Protein AF-A0AA38C6D6-F1 (afdb_monomer_lite)

pLDDT: mean 90.67, std 9.3, range [52.09, 97.88]

InterPro domains:
  IPR012337 Ribonuclease H-like superfamily [SSF53098] (13-57)
  IPR036397 Ribonuclease H superfamily [G3DSA:3.30.420.10] (9-58)
  IPR052160 Gypsy Retrotransposon Integrase-like [PTHR47266] (8-55)

Structure (mmCIF, N/CA/C/O backbone):
data_AF-A0AA38C6D6-F1
#
_entry.id   AF-A0AA38C6D6-F1
#
loop_
_atom_site.group_PDB
_atom_si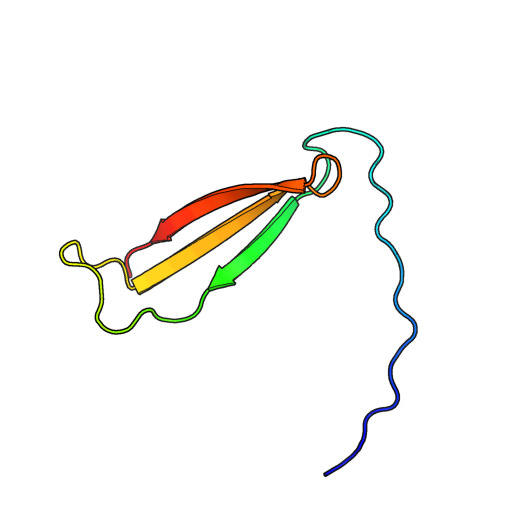te.id
_atom_site.type_symbol
_atom_site.label_atom_id
_atom_site.label_alt_id
_atom_site.label_comp_id
_atom_site.label_asym_id
_atom_site.label_entity_id
_atom_site.label_seq_id
_atom_site.pdbx_PDB_ins_code
_atom_site.Cartn_x
_atom_site.Cartn_y
_atom_site.Cartn_z
_atom_site.occupancy
_atom_site.B_iso_or_equiv
_atom_site.auth_seq_id
_atom_site.auth_comp_id
_atom_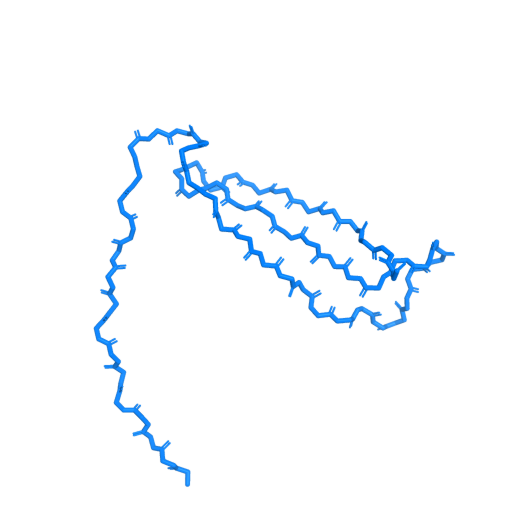site.auth_asym_id
_atom_site.auth_atom_id
_atom_site.pdbx_PDB_model_num
ATOM 1 N N . LYS A 1 1 ? -12.257 -29.799 -6.320 1.00 52.09 1 LYS A N 1
ATOM 2 C CA . LYS A 1 1 ? -11.353 -28.624 -6.349 1.00 52.09 1 LYS A CA 1
ATOM 3 C C . LYS A 1 1 ? -10.770 -28.554 -7.747 1.00 52.09 1 LYS A C 1
ATOM 5 O O . LYS A 1 1 ? -9.869 -29.327 -8.046 1.00 52.09 1 LYS A O 1
ATOM 10 N N . GLU A 1 2 ? -11.351 -27.740 -8.618 1.00 57.88 2 GLU A N 1
ATOM 11 C CA . GLU A 1 2 ? -10.818 -27.555 -9.967 1.00 57.88 2 GLU A CA 1
ATOM 12 C C . GLU A 1 2 ? -9.488 -26.808 -9.858 1.00 57.88 2 GLU A C 1
ATOM 14 O O . GLU A 1 2 ? -9.402 -25.752 -9.232 1.00 57.88 2 GLU A O 1
ATOM 19 N N . LYS A 1 3 ? -8.419 -27.412 -10.380 1.00 62.12 3 LYS A N 1
ATOM 20 C CA . LYS A 1 3 ? -7.144 -26.724 -10.553 1.00 62.12 3 LYS A CA 1
ATOM 21 C C . LYS A 1 3 ? -7.259 -25.937 -11.848 1.00 62.12 3 LYS A C 1
ATOM 23 O O . LYS A 1 3 ? -7.129 -26.515 -12.922 1.00 62.12 3 LYS A O 1
ATOM 28 N N . PHE A 1 4 ? -7.530 -24.642 -11.746 1.00 76.06 4 PHE A N 1
ATOM 29 C CA . PHE A 1 4 ? -7.378 -23.749 -12.886 1.00 76.06 4 PHE A CA 1
ATOM 30 C C . PHE A 1 4 ? -5.908 -23.779 -13.314 1.00 76.06 4 PHE A C 1
ATOM 32 O O . PHE A 1 4 ? -5.012 -23.622 -12.480 1.00 76.06 4 PHE A O 1
ATOM 39 N N . ALA A 1 5 ? -5.654 -24.058 -14.593 1.00 80.81 5 ALA A N 1
ATOM 40 C CA . ALA A 1 5 ? -4.313 -23.953 -15.147 1.00 80.81 5 ALA A CA 1
ATOM 41 C C . ALA A 1 5 ? -3.838 -22.501 -14.992 1.00 80.81 5 ALA A C 1
ATOM 43 O O . ALA A 1 5 ? -4.597 -21.571 -15.267 1.00 80.81 5 ALA A O 1
ATOM 44 N N . ALA A 1 6 ? -2.607 -22.306 -14.516 1.00 83.50 6 ALA A N 1
ATOM 45 C CA . ALA A 1 6 ? -2.042 -20.972 -14.372 1.00 83.50 6 ALA A CA 1
ATOM 46 C C . ALA A 1 6 ? -1.964 -20.305 -15.752 1.00 83.50 6 ALA A C 1
ATOM 48 O O . ALA A 1 6 ? -1.350 -20.847 -16.673 1.00 83.50 6 ALA A O 1
ATOM 49 N N . LEU A 1 7 ? -2.607 -19.146 -15.895 1.00 88.38 7 LEU A N 1
ATOM 50 C CA . LEU A 1 7 ? -2.472 -18.324 -17.091 1.00 88.38 7 LEU A CA 1
ATOM 51 C C . LEU A 1 7 ? -1.058 -17.718 -17.138 1.00 88.38 7 LEU A C 1
ATOM 53 O O . LEU A 1 7 ? -0.483 -17.439 -16.080 1.00 88.38 7 LEU A O 1
ATOM 57 N N . PRO A 1 8 ? -0.484 -17.512 -18.336 1.00 90.31 8 PRO A N 1
ATOM 58 C CA . PRO A 1 8 ? 0.796 -16.826 -18.464 1.00 90.31 8 PRO A CA 1
ATOM 59 C C . PRO A 1 8 ? 0.699 -15.411 -17.876 1.00 90.31 8 PRO A C 1
ATOM 61 O O . PRO A 1 8 ? -0.241 -14.671 -18.163 1.00 90.31 8 PRO A O 1
ATOM 64 N N . LEU A 1 9 ? 1.669 -15.040 -17.037 1.00 89.56 9 LEU A N 1
ATOM 65 C CA . LEU A 1 9 ? 1.768 -13.692 -16.478 1.00 89.56 9 LEU A CA 1
ATOM 66 C C . LEU A 1 9 ? 2.422 -12.753 -17.497 1.00 89.56 9 LEU A C 1
ATOM 68 O O . LEU A 1 9 ? 3.433 -13.102 -18.107 1.00 89.56 9 LEU A O 1
ATOM 72 N N . HIS A 1 10 ? 1.879 -11.544 -17.631 1.00 88.69 10 HIS A N 1
ATOM 73 C CA . HIS A 1 10 ? 2.4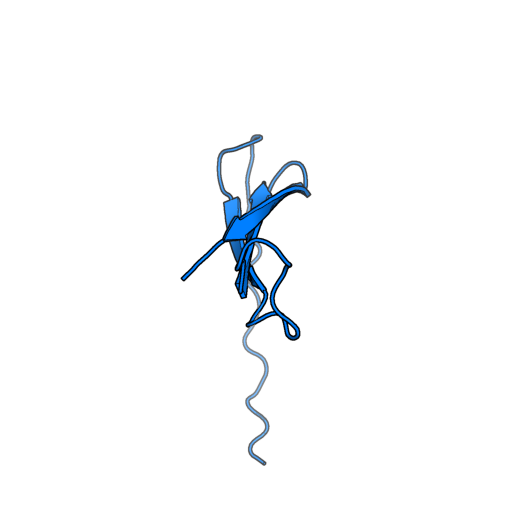46 -10.483 -18.461 1.00 88.69 10 HIS A CA 1
ATOM 74 C C . HIS A 1 10 ? 3.089 -9.418 -17.563 1.00 88.69 10 HIS A C 1
ATOM 76 O O . HIS A 1 10 ? 2.376 -8.788 -16.778 1.00 88.69 10 HIS A O 1
ATOM 82 N N . PRO A 1 11 ? 4.417 -9.216 -17.633 1.00 86.19 11 PRO A N 1
ATOM 83 C CA . PRO A 1 11 ? 5.081 -8.165 -16.873 1.00 86.19 11 PRO A CA 1
ATOM 84 C C . PRO A 1 11 ? 4.568 -6.777 -17.267 1.00 86.19 11 PRO A C 1
ATOM 86 O O . PRO A 1 11 ? 4.324 -6.508 -18.442 1.00 86.19 11 PRO A O 1
ATOM 89 N N . ILE A 1 12 ? 4.449 -5.890 -16.281 1.00 87.69 12 ILE A N 1
ATOM 90 C CA . ILE A 1 12 ? 4.145 -4.476 -16.504 1.00 87.69 12 ILE A CA 1
ATOM 91 C C . ILE A 1 12 ? 5.476 -3.734 -16.631 1.00 87.69 12 ILE A C 1
ATOM 93 O O . ILE A 1 12 ? 6.238 -3.667 -15.665 1.00 87.69 12 ILE A O 1
ATOM 97 N N . SER A 1 13 ? 5.755 -3.199 -17.818 1.00 91.94 13 SER A N 1
ATOM 98 C CA . SER A 1 13 ? 6.920 -2.347 -18.068 1.00 91.94 13 SER A CA 1
ATOM 99 C C . SER A 1 13 ? 6.582 -0.897 -17.735 1.00 91.94 13 SER A C 1
ATOM 101 O O . SER A 1 13 ? 5.621 -0.349 -18.269 1.00 91.94 13 SER A O 1
ATOM 103 N N . VAL A 1 14 ? 7.368 -0.286 -16.850 1.00 94.81 14 VAL A N 1
ATOM 104 C CA . VAL A 1 14 ? 7.239 1.120 -16.449 1.00 94.81 14 VAL A CA 1
ATOM 105 C C . VAL A 1 14 ? 8.621 1.748 -16.558 1.00 94.81 14 VAL A C 1
ATOM 107 O O . VAL A 1 14 ? 9.577 1.174 -16.046 1.00 94.81 14 VAL A O 1
ATOM 110 N N . ASP A 1 15 ? 8.729 2.901 -17.217 1.00 96.38 15 ASP A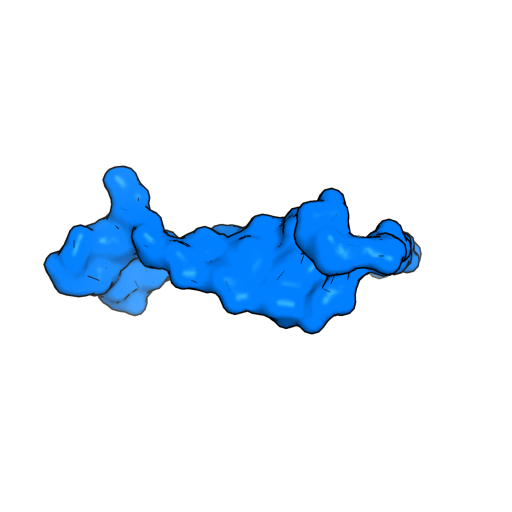 N 1
ATOM 111 C CA . ASP A 1 15 ? 10.032 3.490 -17.567 1.00 96.38 15 ASP A CA 1
ATOM 112 C C . ASP A 1 15 ? 10.470 4.630 -16.634 1.00 96.38 15 ASP A C 1
ATOM 114 O O . ASP A 1 15 ? 11.620 5.066 -16.688 1.00 96.38 15 ASP A O 1
ATOM 118 N N . GLN A 1 16 ? 9.564 5.152 -15.798 1.00 97.06 16 GLN A N 1
ATOM 119 C CA . GLN A 1 16 ? 9.824 6.315 -14.943 1.00 97.06 16 GLN A CA 1
ATOM 120 C C . GLN A 1 16 ? 9.076 6.229 -13.601 1.00 97.06 16 GLN A C 1
ATOM 122 O O . GLN A 1 16 ? 7.984 5.648 -13.551 1.00 97.06 16 GLN A O 1
ATOM 127 N N . PRO A 1 17 ? 9.619 6.836 -12.523 1.00 97.19 17 PRO A N 1
ATOM 128 C CA . PRO A 1 17 ? 8.913 6.976 -11.253 1.00 97.19 17 PRO A CA 1
ATOM 129 C C . PRO A 1 17 ? 7.543 7.633 -11.426 1.00 97.19 17 PRO A C 1
ATOM 131 O O . PRO A 1 17 ? 7.396 8.590 -12.184 1.00 97.19 17 PRO A O 1
ATOM 134 N N . PHE A 1 18 ? 6.561 7.144 -10.676 1.00 93.50 18 PHE A N 1
ATOM 135 C CA . PHE A 1 18 ? 5.206 7.682 -10.562 1.00 93.50 18 PHE A CA 1
ATOM 136 C C . PHE A 1 18 ? 4.323 7.585 -11.816 1.00 93.50 18 PHE A C 1
ATOM 138 O O . PHE A 1 18 ? 3.209 8.104 -11.798 1.00 93.50 18 PHE A O 1
ATOM 145 N N . MET A 1 19 ? 4.752 6.877 -12.867 1.00 96.06 19 MET A N 1
ATOM 146 C CA . MET A 1 19 ? 3.944 6.649 -14.077 1.00 96.06 19 MET A CA 1
ATOM 147 C C . MET A 1 19 ? 2.798 5.650 -13.871 1.00 96.06 19 MET A C 1
ATOM 149 O O . MET A 1 19 ? 1.743 5.788 -14.488 1.00 96.06 19 MET A O 1
ATOM 153 N N . GLN A 1 20 ? 2.991 4.631 -13.026 1.00 96.12 20 GLN A N 1
ATOM 154 C CA . GLN A 1 20 ? 1.965 3.626 -12.744 1.00 96.12 20 GLN A CA 1
ATOM 155 C C . GLN A 1 20 ? 2.095 3.070 -11.329 1.00 96.12 20 GLN A C 1
ATOM 157 O O . GLN A 1 20 ? 3.192 2.795 -10.846 1.00 96.12 20 GLN A O 1
ATOM 162 N N . TRP A 1 21 ? 0.947 2.952 -10.665 1.00 96.25 21 TRP A N 1
ATOM 163 C CA . TRP A 1 21 ? 0.848 2.618 -9.253 1.00 96.25 21 TRP A CA 1
ATOM 164 C C . TRP A 1 21 ? -0.039 1.381 -9.099 1.00 96.25 21 TRP A C 1
ATOM 166 O O . TRP A 1 21 ? -1.068 1.256 -9.768 1.00 96.25 21 TRP A O 1
ATOM 176 N N . GLY A 1 22 ? 0.353 0.468 -8.218 1.00 96.50 22 GLY A N 1
ATOM 177 C CA . GLY A 1 22 ? -0.509 -0.602 -7.732 1.00 96.50 22 GLY A CA 1
ATOM 178 C C . GLY A 1 22 ? -1.238 -0.141 -6.486 1.00 96.50 22 GLY A C 1
ATOM 179 O O . GLY A 1 22 ? -0.593 0.322 -5.547 1.00 96.50 22 GLY A O 1
ATOM 180 N N . LEU A 1 23 ? -2.562 -0.270 -6.486 1.00 97.00 23 LEU A N 1
ATOM 181 C CA . LEU A 1 23 ? -3.396 -0.020 -5.318 1.00 97.00 23 LEU A CA 1
ATOM 182 C C . LEU A 1 23 ? -3.902 -1.348 -4.774 1.00 97.00 23 LEU A C 1
ATOM 184 O O . LEU A 1 23 ? -4.372 -2.185 -5.546 1.00 97.00 23 LEU A O 1
ATOM 188 N N . ASP A 1 24 ? -3.841 -1.511 -3.460 1.00 95.50 24 ASP A N 1
ATOM 189 C CA . ASP A 1 24 ? -4.426 -2.667 -2.791 1.00 95.50 24 ASP A CA 1
ATOM 190 C C . ASP A 1 24 ? -5.081 -2.270 -1.469 1.00 95.50 24 ASP A C 1
ATOM 192 O O . ASP A 1 24 ? -4.577 -1.407 -0.741 1.00 95.50 24 ASP A O 1
ATOM 196 N N . PHE A 1 25 ? -6.203 -2.918 -1.165 1.00 93.38 25 PHE A N 1
ATOM 197 C CA . PHE A 1 25 ? -6.882 -2.797 0.116 1.00 93.38 25 PHE A CA 1
ATOM 198 C C . PHE A 1 25 ? -6.509 -3.988 0.979 1.00 93.38 25 PHE A C 1
ATOM 200 O O . PHE A 1 25 ? -6.943 -5.116 0.744 1.00 93.38 25 PHE A O 1
ATOM 207 N N . ILE A 1 26 ? -5.790 -3.715 2.060 1.00 90.94 26 ILE A N 1
ATOM 208 C CA . ILE A 1 26 ? -5.676 -4.696 3.126 1.00 90.94 26 ILE A CA 1
ATOM 209 C C . ILE A 1 26 ? -7.051 -4.759 3.791 1.00 90.94 26 ILE A C 1
ATOM 211 O O . ILE A 1 26 ? -7.604 -3.729 4.197 1.00 90.94 26 ILE A O 1
ATOM 215 N N . GLY A 1 27 ? -7.609 -5.973 3.830 1.00 84.44 27 GLY A N 1
ATOM 216 C CA . GLY A 1 27 ? -8.949 -6.258 4.339 1.00 84.44 27 GLY A CA 1
ATOM 217 C C . GLY A 1 27 ? -9.193 -5.734 5.756 1.00 84.44 27 GLY A C 1
ATOM 218 O O . GLY A 1 27 ? -8.294 -5.218 6.416 1.00 84.44 27 GLY A O 1
ATOM 219 N N . VAL A 1 28 ? -10.437 -5.871 6.226 1.00 88.12 28 VAL A N 1
ATOM 220 C CA . VAL A 1 28 ? -10.873 -5.302 7.511 1.00 88.12 28 VAL A CA 1
ATOM 221 C C . VAL A 1 28 ? -9.898 -5.670 8.634 1.00 88.12 28 VAL A C 1
ATOM 223 O O . VAL A 1 28 ? -9.723 -6.849 8.947 1.00 88.12 28 VAL A O 1
ATOM 226 N N . ILE A 1 29 ? -9.289 -4.659 9.253 1.00 89.19 29 ILE A N 1
ATOM 227 C CA . ILE A 1 29 ? -8.444 -4.852 10.430 1.00 89.19 29 ILE A CA 1
ATOM 228 C C . ILE A 1 29 ? -9.344 -5.070 11.648 1.00 89.19 29 ILE A C 1
ATOM 230 O O . ILE A 1 29 ? -10.244 -4.279 11.918 1.00 89.19 29 ILE A O 1
ATOM 234 N N . ASN A 1 30 ? -9.124 -6.166 12.375 1.00 88.38 30 ASN A N 1
ATOM 235 C CA . ASN A 1 30 ? -9.857 -6.472 13.599 1.00 88.38 30 ASN A CA 1
ATOM 236 C C . ASN A 1 30 ? -8.863 -6.783 14.731 1.00 88.38 30 ASN A C 1
ATOM 238 O O . ASN A 1 30 ? -8.048 -7.696 14.569 1.00 88.38 30 ASN A O 1
ATOM 242 N N . PRO A 1 31 ? -8.922 -6.074 15.873 1.00 90.69 31 PRO A N 1
ATOM 243 C CA . PRO A 1 31 ? -9.850 -4.982 16.191 1.00 90.69 31 PRO A CA 1
ATOM 244 C C . PRO A 1 31 ? -9.598 -3.711 15.366 1.00 90.69 31 PRO A C 1
ATOM 246 O O . PRO A 1 31 ? -8.474 -3.450 14.937 1.00 90.69 31 PRO A O 1
ATOM 249 N N . ASN A 1 32 ? -10.648 -2.905 15.171 1.00 92.44 32 ASN A N 1
ATOM 250 C CA . ASN A 1 32 ? -10.508 -1.572 14.578 1.00 92.44 32 ASN A CA 1
ATOM 251 C C . ASN A 1 32 ? -9.526 -0.727 15.404 1.00 92.44 32 ASN A C 1
ATOM 253 O O . ASN A 1 32 ? -9.405 -0.900 16.621 1.00 92.44 32 ASN A O 1
ATOM 257 N N . SER A 1 33 ? -8.878 0.249 14.765 1.00 91.25 33 SER A N 1
ATOM 258 C CA . SER A 1 33 ? -8.055 1.213 15.509 1.00 91.25 33 SER A CA 1
ATOM 259 C C . SER A 1 33 ? -8.902 2.036 16.493 1.00 91.25 33 SER A C 1
ATOM 261 O O . SER A 1 33 ? -10.102 2.228 16.286 1.00 91.25 33 SER A O 1
ATOM 263 N N . SER A 1 34 ? -8.269 2.618 17.516 1.00 91.62 34 SER A N 1
ATOM 264 C CA . SER A 1 34 ? -8.932 3.520 18.478 1.00 91.62 34 SER A CA 1
ATOM 265 C C . SER A 1 34 ? -9.624 4.723 17.823 1.00 91.62 34 SER A C 1
ATOM 267 O O . SER A 1 34 ? -10.548 5.295 18.3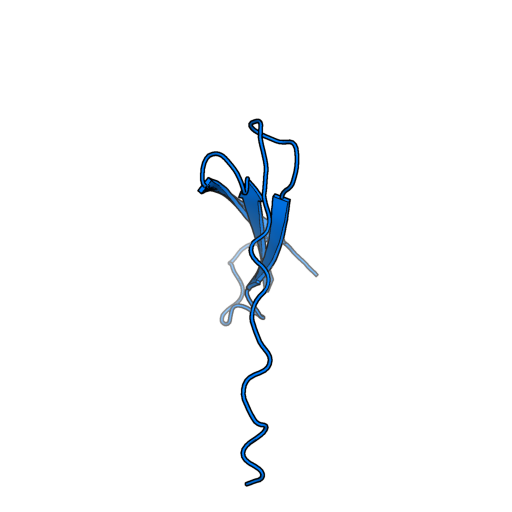91 1.00 91.62 34 SER A O 1
ATOM 269 N N . GLN A 1 35 ? -9.196 5.093 16.614 1.00 92.12 35 GLN A N 1
ATOM 270 C CA . GLN A 1 35 ? -9.756 6.192 15.828 1.00 92.12 35 GLN A CA 1
ATOM 271 C C . GLN A 1 35 ? -10.828 5.743 14.818 1.00 92.12 35 GLN A C 1
ATOM 273 O O . GLN A 1 35 ? -11.323 6.572 14.049 1.00 92.12 35 GLN A O 1
ATOM 278 N N . GLY A 1 36 ? -11.181 4.454 14.798 1.00 91.69 36 GLY A N 1
ATOM 279 C CA . GLY A 1 36 ? -12.228 3.896 13.941 1.00 91.69 36 GLY A CA 1
ATOM 280 C C . GLY A 1 36 ? -11.785 3.508 12.528 1.00 91.69 36 GLY A C 1
ATOM 281 O O . GLY A 1 36 ? -12.636 3.165 11.716 1.00 91.69 36 GLY A O 1
ATOM 282 N N . HIS A 1 37 ? -10.486 3.540 12.213 1.00 94.50 37 HIS A N 1
ATOM 283 C CA . HIS A 1 37 ? -9.991 3.009 10.937 1.00 94.50 37 HIS A CA 1
ATOM 284 C C . HIS A 1 37 ? -10.201 1.494 10.864 1.00 94.50 37 HIS A C 1
ATOM 286 O O . HIS A 1 37 ? -9.870 0.787 11.825 1.00 94.50 37 HIS A O 1
ATOM 292 N N . LYS A 1 38 ? -10.738 1.036 9.729 1.00 93.62 38 LYS A N 1
ATOM 293 C CA . LYS A 1 38 ? -11.097 -0.360 9.443 1.00 93.62 38 LYS A CA 1
ATOM 294 C C . LYS A 1 38 ? -10.303 -0.958 8.290 1.00 93.62 38 LYS A C 1
ATOM 296 O O . LYS A 1 38 ? -10.241 -2.176 8.192 1.00 93.62 38 LYS A O 1
ATOM 301 N N . TRP A 1 39 ? -9.682 -0.138 7.448 1.00 93.75 39 TRP A N 1
ATOM 302 C CA . TRP A 1 39 ? -8.927 -0.611 6.289 1.00 93.75 39 TRP A CA 1
ATOM 303 C C . TRP A 1 39 ? -7.601 0.113 6.167 1.00 93.75 39 TRP A C 1
ATOM 305 O O . TRP A 1 39 ? -7.410 1.196 6.729 1.00 93.75 39 TRP A O 1
ATOM 315 N N . ILE A 1 40 ? -6.704 -0.481 5.388 1.00 95.31 40 ILE A N 1
ATOM 316 C CA . ILE A 1 40 ? -5.472 0.165 4.955 1.00 95.31 40 ILE A CA 1
ATOM 317 C C . ILE A 1 40 ? -5.475 0.141 3.433 1.00 95.31 40 ILE A C 1
ATOM 319 O O . ILE A 1 40 ? -5.522 -0.932 2.832 1.00 95.31 40 ILE A O 1
ATOM 323 N N . LEU A 1 41 ? -5.435 1.320 2.823 1.00 96.06 41 LEU A N 1
ATOM 324 C CA . LEU A 1 41 ? -5.155 1.449 1.401 1.00 96.06 41 LEU A CA 1
ATOM 325 C C . LEU A 1 41 ? -3.648 1.577 1.237 1.00 96.06 41 LEU A C 1
ATOM 327 O O . LEU A 1 41 ? -3.020 2.429 1.865 1.00 96.06 41 LEU A O 1
ATOM 331 N N . THR A 1 42 ? -3.082 0.731 0.392 1.00 97.12 42 THR A N 1
ATOM 332 C CA . THR A 1 42 ? -1.674 0.791 0.014 1.00 97.12 42 THR A CA 1
ATOM 333 C C . THR A 1 42 ? -1.550 1.256 -1.424 1.00 97.12 42 THR A C 1
ATOM 335 O O . THR A 1 42 ? -2.360 0.890 -2.277 1.00 97.12 42 THR A O 1
ATOM 338 N N . ALA A 1 43 ? -0.537 2.070 -1.684 1.00 97.88 43 ALA A N 1
ATOM 339 C CA . ALA A 1 43 ? -0.155 2.519 -3.006 1.00 97.88 43 ALA A CA 1
ATOM 340 C C . ALA A 1 43 ? 1.324 2.212 -3.211 1.00 97.88 43 ALA A C 1
ATOM 342 O O . ALA A 1 43 ? 2.155 2.576 -2.385 1.00 97.88 43 ALA A O 1
ATOM 343 N N . THR A 1 44 ? 1.660 1.519 -4.295 1.00 97.62 44 THR A N 1
ATOM 344 C CA . THR A 1 44 ? 3.045 1.158 -4.613 1.00 97.62 44 THR A CA 1
ATOM 345 C C . THR A 1 44 ? 3.398 1.623 -6.012 1.00 97.62 44 THR A C 1
ATOM 347 O O . THR A 1 44 ? 2.796 1.169 -6.985 1.00 97.62 44 THR A O 1
ATOM 350 N N . ASP A 1 45 ? 4.400 2.489 -6.125 1.00 97.38 45 ASP A N 1
ATOM 351 C CA . ASP A 1 45 ? 4.968 2.882 -7.410 1.00 97.38 45 ASP A CA 1
ATOM 352 C C . ASP A 1 45 ? 5.670 1.686 -8.062 1.00 97.38 45 ASP A C 1
ATOM 354 O O . ASP A 1 45 ? 6.548 1.044 -7.479 1.00 97.38 45 ASP A O 1
ATOM 358 N N . TYR A 1 46 ? 5.287 1.361 -9.294 1.00 95.12 46 TYR A N 1
ATOM 359 C CA . TYR A 1 46 ? 5.782 0.161 -9.961 1.00 95.12 46 TYR A CA 1
ATOM 360 C C . TYR A 1 46 ? 7.236 0.257 -10.405 1.00 95.12 46 TYR A C 1
ATOM 362 O O . TYR A 1 46 ? 7.881 -0.793 -10.491 1.00 95.12 46 TYR A O 1
ATOM 370 N N . PHE A 1 47 ? 7.758 1.461 -10.641 1.00 95.12 47 PHE A N 1
ATOM 371 C CA . PHE A 1 47 ? 9.144 1.649 -11.058 1.00 95.12 47 PHE A CA 1
ATOM 372 C C . PHE A 1 47 ? 10.104 1.584 -9.867 1.00 95.12 47 PHE A C 1
ATOM 374 O O . PHE A 1 47 ? 10.961 0.706 -9.796 1.00 95.12 47 PHE A O 1
ATOM 381 N N . THR A 1 48 ? 9.930 2.475 -8.893 1.00 96.25 48 THR A N 1
ATOM 382 C CA . THR A 1 48 ? 10.821 2.605 -7.731 1.00 96.25 48 THR A CA 1
ATOM 383 C C . THR A 1 48 ? 10.560 1.568 -6.644 1.00 96.25 48 THR A C 1
ATOM 385 O O . THR A 1 48 ? 11.394 1.400 -5.757 1.00 96.25 48 THR A O 1
ATOM 388 N N . LYS A 1 49 ? 9.403 0.891 -6.684 1.00 94.19 49 LYS A N 1
ATOM 389 C CA . LYS A 1 49 ? 8.883 0.052 -5.589 1.00 94.19 49 LYS A CA 1
ATOM 390 C C . LYS A 1 49 ? 8.667 0.820 -4.283 1.00 94.19 49 LYS A C 1
ATOM 392 O O . LYS A 1 49 ? 8.525 0.205 -3.228 1.00 94.19 49 LYS A O 1
ATOM 397 N N . TRP A 1 50 ? 8.622 2.150 -4.346 1.00 97.50 50 TRP A N 1
ATOM 398 C CA . TRP A 1 50 ? 8.251 2.987 -3.216 1.00 97.50 50 TRP A CA 1
ATOM 399 C C . TRP A 1 50 ? 6.783 2.754 -2.851 1.00 97.50 50 TRP A C 1
ATOM 401 O O . TRP A 1 50 ? 5.940 2.620 -3.739 1.00 97.50 50 TRP A O 1
ATOM 411 N N . THR A 1 51 ? 6.485 2.680 -1.553 1.00 96.69 51 THR A N 1
ATOM 412 C CA . THR A 1 51 ? 5.154 2.333 -1.047 1.00 96.69 51 THR A CA 1
ATOM 413 C C . THR A 1 51 ? 4.684 3.309 0.024 1.00 96.69 51 THR A C 1
ATOM 415 O O . THR A 1 51 ? 5.468 3.742 0.871 1.00 96.69 51 THR A O 1
ATOM 418 N N . GLU A 1 52 ? 3.393 3.617 -0.005 1.00 97.69 52 GLU A N 1
ATOM 419 C CA . GLU A 1 52 ? 2.690 4.403 1.001 1.00 97.69 52 GLU A CA 1
ATOM 420 C C . GLU A 1 52 ? 1.434 3.659 1.457 1.00 97.69 52 GLU A C 1
ATOM 422 O O . GLU A 1 52 ? 0.783 2.961 0.677 1.00 97.69 52 GLU A O 1
ATOM 427 N N . ALA A 1 53 ? 1.091 3.805 2.736 1.00 96.62 53 ALA A N 1
ATOM 428 C CA . ALA A 1 53 ? -0.084 3.192 3.332 1.00 96.62 53 ALA A CA 1
ATOM 429 C C . ALA A 1 53 ? -0.874 4.230 4.130 1.00 96.62 53 ALA A C 1
ATOM 431 O O . ALA A 1 53 ? -0.317 4.924 4.982 1.00 96.62 53 ALA A O 1
ATOM 432 N N . VAL A 1 54 ? -2.182 4.297 3.886 1.00 96.19 54 VAL A N 1
ATOM 433 C CA . VAL A 1 54 ? -3.098 5.200 4.589 1.00 96.19 54 VAL A CA 1
ATOM 434 C C . VAL A 1 54 ? -4.200 4.408 5.282 1.00 96.19 54 VAL A C 1
ATOM 436 O O . VAL A 1 54 ? -4.803 3.500 4.707 1.00 96.19 54 VAL A O 1
ATOM 439 N N . ALA A 1 55 ? -4.460 4.748 6.544 1.00 94.81 55 ALA A N 1
ATOM 440 C CA . ALA A 1 55 ? -5.544 4.155 7.314 1.00 94.81 55 ALA A CA 1
ATOM 441 C C . ALA A 1 55 ? -6.872 4.828 6.940 1.00 94.81 55 ALA A C 1
ATOM 443 O O . ALA A 1 55 ? -6.988 6.051 6.994 1.00 94.81 55 ALA A O 1
ATOM 444 N N . LEU A 1 56 ? -7.881 4.031 6.592 1.00 94.31 56 LEU A N 1
ATOM 445 C CA . LEU A 1 56 ? -9.193 4.515 6.168 1.00 94.31 56 LEU A CA 1
ATOM 446 C C . LEU A 1 56 ? -10.272 4.134 7.179 1.00 94.31 56 LEU A C 1
ATOM 448 O O . LEU A 1 56 ? -10.261 3.038 7.752 1.00 94.31 56 LEU A O 1
ATOM 452 N N . LYS A 1 57 ? -11.197 5.066 7.406 1.00 90.75 57 LYS A N 1
ATOM 453 C CA . LYS A 1 57 ? -12.435 4.840 8.161 1.00 90.75 57 LYS A CA 1
ATOM 454 C C . LYS A 1 57 ? -13.543 4.408 7.204 1.00 90.75 57 LYS A C 1
ATOM 456 O O . LYS A 1 57 ? -13.413 4.648 6.006 1.00 90.75 57 LYS A O 1
ATOM 461 N N . GLU A 1 58 ? -14.581 3.787 7.768 1.00 74.81 58 GLU A N 1
ATOM 462 C CA . GLU A 1 58 ? -15.886 3.601 7.104 1.00 74.81 58 GLU A CA 1
ATOM 463 C C . GLU A 1 58 ? -16.476 4.911 6.595 1.00 74.81 58 GLU A C 1
ATOM 465 O O . GLU A 1 58 ? -16.346 5.923 7.323 1.00 74.81 58 GLU A O 1
#

Sequence (58 aa):
KEKFAALPLHPISVDQPFMQWGLDFIGVINPNSSQGHKWILTATDYFTKWTEAVALKE

Radius of gyration: 16.09 Å; chains: 1; bounding box: 27×36×37 Å

Foldseek 3Di:
DDDDDDDDDDDDDDDDWPPDKDWDKDAFDPPAPPVQFGIKIKIATPPVRDIDIDTDHD

Secondary structure (DSSP, 8-state):
---PPPPPP------STTS-EEEEEE---SSPPTT-EEEEEEEEETTT--EEEEEEE-

Organism: Taxus chinensis (NCBI:txid29808)

=== Feature glossary ===
Annotated list of the representations used here:

Nearest PDB structures. The Foldseek neighbor list gives the closest experimentally determined structures in the PDB, ranked by structural alignment. TM-score near 1 means near-identical fold; near 0.3 means only rough topology match. This is how one finds what a novel AlphaFold prediction most resembles in the solved-structure universe.

Foldseek 3Di. Foldseek's 3Di representation compresses backbone geometry into a per-residue letter drawn from a learned twenty-state alphabet. It captures the tertiary interaction pattern around each residue — which residues are packed against it in space, regardless of where they are in sequence.

Radius of gyration, Cα contacts, bounding box. Radius of gyration (Rg) is the root-mean-square distance of Cα atoms from their centroid — a single number for overall size and compactness. A globular domain of N residues has Rg ≈ 2.2·N^0.38 Å; an extended or disordered chain has a much larger Rg. The Cα contact count is the number of residue pairs whose Cα atoms are within 8 Å and are more than four positions apart in sequence — a standard proxy for tertiary packing density. The bounding box is the smallest axis-aligned box enclosing all Cα atoms.

InterPro / GO / CATH / organism. The annotation block draws on four external resources. InterPro: which protein families and domains the sequence belongs to. GO: standardized terms for what the protein does, what process it participates in, and where in the cell it acts. CATH: which structural fold it has in the CATH hierarchy. Organism: the species of origin.

mmCIF coordinates. The mmCIF block holds the 3D Cartesian coordinates of each backbone atom (N, Cα, C, O) in ångströms. mmCIF is the PDB's canonical archive format — a tagged-loop text representation of the atomic model.

pLDDT. pLDDT is the predicted lDDT-Cα score: AlphaFold's confidence that the local environment of each residue (all inter-atomic distances within 15 Å) is correctly placed. It is a per-residue number between 0 and 100, with higher meaning more reliable.

Backbone torsions (φ/ψ). φ (phi) and ψ (psi) are the two rotatable backbone dihedrals per residue: φ is the C(i-1)–N–Cα–C torsion, ψ is the N–Cα–C–N(i+1) torsion, both in degrees on (−180°, 180°]. α-helical residues cluster near (−60°, −45°); β-strand residues near (−120°, +130°). A Ramachandran plot is simply a scatter of (φ, ψ) for every residue.

B-factor. For experimental (PDB) structures, the B-factor (temperature factor) quantifies the positional spread of each atom in the crystal — a combination of thermal vibration and static disorder — in units of Å². High B-factors mark flexible loops or poorly resolved regions; low B-factors mark the rigid, well-ordered core.

Secondary structure (3-state, P-SEA). SS3 is a coarse helix/strand/coil call (letters a/b/c) made by the P-SEA algorithm from inter-Cα distances and dihedrals. It is less detailed than DSSP but needs only Cα positions.

Predicted aligned error. Predicted aligned error is AlphaFold's pairwise confidence. Unlike pLDDT (per-residue), PAE is per-residue-pair and captures whether two parts of the structure are correctly placed relative to each other. Units are ångströms of expected positional error.

Solvent-accessible surface area. Solvent-accessible surface area (SASA) is the area in Å² traced out by the centre of a 1.4 Å probe sphere (a water molecule) rolled over the protein's van der Waals surface (Shrake–Rupley / Lee–Richards construction). Buried residues have near-zero SASA; fully exposed residues can exceed 200 Å². The total SASA scales roughly with the number of surface residues.

Secondary structure (8-state, DSSP). The SS8 string is DSSP's per-residue secondary-structure call. α-helix (H) means an i→i+4 H-bond ladder; β-strand (E) means the residue participates in a β-sheet; 3₁₀ (G) and π (I) are tighter and wider helices; T/S are turns/bends; '-' is loop.

Rendered structure images. Structure images are PyMOL renders from six orthogonal camera directions. Cartoon representation draws helices as coils and strands as arrows; sticks shows the backbone as bonds; surface shows the solvent-excluded envelope. Rainbow coloring maps sequence position to hue (blue→red, N→C); chain coloring assigns a distinct color per polypeptide.

Se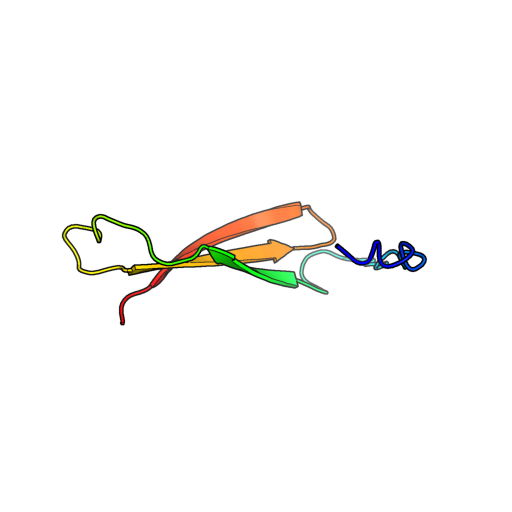quence. The amino-acid sequence is the protein's primary structure: the linear order of residues from the N-terminus to the C-terminus, written in one-letter code. Everything else here — the 3D coordinates, the secondary structure, the domain annotations — is ultimately a consequence of this string.

Contact-map, Ramachandran, and PAE plots. Three diagnostic plots accompany the record. The Cα contact map visualizes the tertiary structure as a 2D adjacency matrix (8 Å cutoff, sequence-local contacts suppressed). The Ramachandran plot shows the distribution of backbone (φ, ψ) torsions, with points in the α and β basins reflecting secondary structure content. The PAE plot shows AlphaFold's inter-residue confidence as a color matrix.